Protein AF-A0A7Z9FM78-F1 (afdb_monomer)

Mean predicted aligned error: 12.08 Å

Nearest PDB structures (foldseek):
  7zeb-assembly1_o  TM=5.295E-01  e=1.417E+00  Ovis aries
  8wlh-assembly1_A  TM=5.899E-01  e=4.906E+00  Salmonella enterica subsp. enterica serovar Typhimurium str. LT2

Foldseek 3Di:
DVVVVLVVLCVVCVDPLLSVLLVVQLVVQLVCCPPPVDDSNVSSNVRSVVSNVRSVVVSVVVVVVVVVVPPPPPPPPPPDD

Sequence (81 aa):
MIRHLLVLVMTLFQDNYVRVGTLVGALAGFWSPEILHGEPATNAFIFGFIGWGIGAYLANYNAEKTQYKQKKKFRVFQGGR

Radius of gyration: 19.68 Å; Cα contacts (8 Å, |Δi|>4): 75; chains: 1; bounding box: 47×25×59 Å

pLDDT: mean 72.44, std 10.98, range [48.66, 88.56]

Secondary structure (DSSP, 8-state):
-HHHHHHHHHHH--SHHHHHHHHHHHHHHHH-GGGTTS-HHHHHHHHHHHHHHHHHHHHHHHHHHHHHH------------

Solvent-accessible surface area (backbone atoms only — not comparable to full-atom values): 4437 Å² total; per-residue (Å²): 114,71,68,60,54,53,49,46,51,57,65,72,35,77,49,66,46,26,39,49,23,22,51,54,18,21,51,50,15,50,75,44,43,78,82,72,79,49,59,48,69,57,35,16,50,53,30,16,51,54,19,28,54,53,9,46,52,52,43,50,59,50,46,56,57,50,55,72,68,59,74,75,69,77,82,76,75,76,80,77,132

Structure (mmCIF, N/CA/C/O backbone):
data_AF-A0A7Z9FM78-F1
#
_entry.id   AF-A0A7Z9FM78-F1
#
loop_
_atom_site.group_PDB
_atom_site.id
_atom_site.type_symbol
_atom_site.label_atom_id
_atom_site.label_alt_id
_atom_site.label_comp_id
_atom_site.label_asym_id
_atom_site.label_entity_id
_atom_site.label_seq_id
_atom_site.pdbx_PDB_ins_code
_atom_site.Cartn_x
_atom_site.Cartn_y
_atom_site.Cartn_z
_atom_site.occupancy
_atom_site.B_iso_or_equiv
_atom_site.auth_seq_id
_atom_site.auth_comp_id
_atom_site.auth_asym_id
_atom_site.auth_atom_id
_atom_site.pdbx_PDB_model_num
ATOM 1 N N . MET A 1 1 ? 0.956 -14.802 -13.102 1.00 62.31 1 MET A N 1
ATOM 2 C CA . MET A 1 1 ? 1.801 -14.392 -11.955 1.00 62.31 1 MET A CA 1
ATOM 3 C C . MET A 1 1 ? 1.203 -13.256 -11.122 1.00 62.31 1 MET A C 1
ATOM 5 O O . MET A 1 1 ? 1.055 -13.460 -9.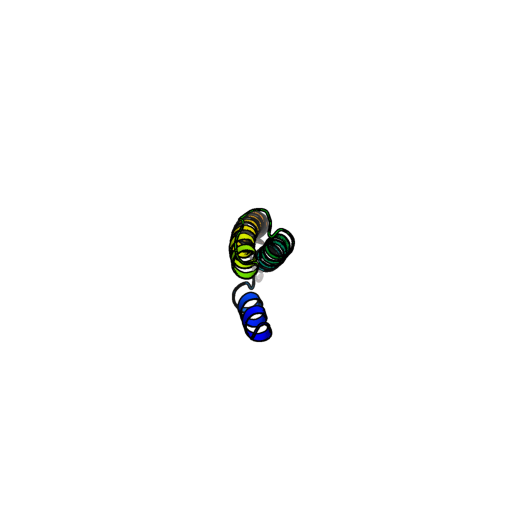925 1.00 62.31 1 MET A O 1
ATOM 9 N N . ILE A 1 2 ? 0.761 -12.132 -11.710 1.00 67.25 2 ILE A N 1
ATOM 10 C CA . ILE A 1 2 ? 0.156 -10.991 -10.973 1.00 67.25 2 ILE A CA 1
ATOM 11 C C . ILE A 1 2 ? -0.986 -11.393 -10.017 1.00 67.25 2 ILE A C 1
ATOM 13 O O . ILE A 1 2 ? -1.092 -10.877 -8.908 1.00 67.25 2 ILE A O 1
ATOM 17 N N . ARG A 1 3 ? -1.819 -12.362 -10.427 1.00 70.62 3 ARG A N 1
ATOM 18 C CA . ARG A 1 3 ? -2.982 -12.821 -9.655 1.00 70.62 3 ARG A CA 1
ATOM 19 C C . ARG A 1 3 ? -2.590 -13.408 -8.298 1.00 70.62 3 ARG A C 1
ATOM 21 O O . ARG A 1 3 ? -3.268 -13.146 -7.316 1.00 70.62 3 ARG A O 1
ATOM 28 N N . HIS A 1 4 ? -1.496 -14.164 -8.233 1.00 74.25 4 HIS A N 1
ATOM 29 C CA . HIS A 1 4 ? -1.039 -14.777 -6.982 1.00 74.25 4 HIS A CA 1
ATOM 30 C C . HIS A 1 4 ? -0.448 -13.738 -6.029 1.00 74.25 4 HIS A C 1
ATOM 32 O O . HIS A 1 4 ? -0.675 -13.827 -4.830 1.00 74.25 4 HIS A O 1
ATOM 38 N N . LEU A 1 5 ? 0.231 -12.718 -6.560 1.00 67.75 5 LEU A N 1
ATOM 39 C CA . LEU A 1 5 ? 0.790 -11.622 -5.769 1.00 67.75 5 LEU A CA 1
ATOM 40 C C . LEU A 1 5 ? -0.321 -10.763 -5.144 1.00 67.75 5 LEU A C 1
ATOM 42 O O . LEU A 1 5 ? -0.271 -10.461 -3.957 1.00 67.75 5 LEU A O 1
ATOM 46 N N . LEU A 1 6 ? -1.378 -10.464 -5.904 1.00 66.56 6 LEU A N 1
ATOM 47 C CA . LEU A 1 6 ? -2.576 -9.777 -5.402 1.00 66.56 6 LEU A CA 1
ATOM 48 C C . LEU A 1 6 ? -3.286 -10.562 -4.295 1.00 66.56 6 LEU A C 1
ATOM 50 O O . LEU A 1 6 ? -3.678 -9.985 -3.282 1.00 66.56 6 LEU A O 1
ATOM 54 N N . VAL A 1 7 ? -3.430 -11.877 -4.477 1.00 73.44 7 VAL A N 1
ATOM 55 C CA . VAL A 1 7 ? -3.994 -12.764 -3.451 1.00 73.44 7 VAL A CA 1
ATOM 56 C C . VAL A 1 7 ? -3.128 -12.725 -2.196 1.00 73.44 7 VAL A C 1
ATOM 58 O O . VAL A 1 7 ? -3.671 -12.580 -1.109 1.00 73.44 7 VAL A O 1
ATOM 61 N N . LEU A 1 8 ? -1.802 -12.758 -2.346 1.00 68.81 8 LEU A N 1
ATOM 62 C CA . LEU A 1 8 ? -0.858 -12.701 -1.235 1.00 68.81 8 LEU A CA 1
ATOM 63 C C . LEU A 1 8 ? -1.002 -11.387 -0.454 1.00 68.81 8 LEU A C 1
ATOM 65 O O . LEU A 1 8 ? -1.209 -11.433 0.753 1.00 68.81 8 LEU A O 1
ATOM 69 N N . VAL A 1 9 ? -1.032 -10.235 -1.133 1.00 66.12 9 VAL A N 1
ATOM 70 C CA . VAL A 1 9 ? -1.277 -8.909 -0.524 1.00 66.12 9 VAL A CA 1
ATOM 71 C C . VAL A 1 9 ? -2.630 -8.861 0.196 1.00 66.12 9 VAL A C 1
ATOM 73 O O . VAL A 1 9 ? -2.722 -8.349 1.311 1.00 66.12 9 VAL A O 1
ATOM 76 N N . MET A 1 10 ? -3.678 -9.438 -0.398 1.00 64.69 10 MET A N 1
ATOM 77 C CA . MET A 1 10 ? -4.998 -9.522 0.232 1.00 64.69 10 MET A CA 1
ATOM 78 C C . MET A 1 10 ? -5.018 -10.472 1.438 1.00 64.69 10 MET A C 1
ATOM 80 O O . MET A 1 10 ? -5.752 -10.228 2.388 1.00 64.69 10 MET A O 1
ATOM 84 N N . THR A 1 11 ? -4.223 -11.539 1.448 1.00 69.50 11 THR A N 1
ATOM 85 C CA . THR A 1 11 ? -4.145 -12.449 2.602 1.00 69.50 11 THR A CA 1
ATOM 86 C C . THR A 1 11 ? -3.243 -11.929 3.718 1.00 69.50 11 THR A C 1
ATOM 88 O O . THR A 1 11 ? -3.564 -12.125 4.886 1.00 69.50 11 THR A O 1
ATOM 91 N N . LEU A 1 12 ? -2.140 -11.256 3.376 1.00 66.50 12 LEU A N 1
ATOM 92 C CA . LEU A 1 12 ? -1.141 -10.786 4.336 1.00 66.50 12 LEU A CA 1
ATOM 93 C C . LEU A 1 12 ? -1.632 -9.545 5.088 1.00 66.50 12 LEU A C 1
ATOM 95 O O . LEU A 1 12 ? -1.387 -9.397 6.282 1.00 66.50 12 LEU A O 1
ATOM 99 N N . PHE A 1 13 ? -2.365 -8.669 4.398 1.00 69.06 13 PHE A N 1
ATOM 100 C CA . PHE A 1 13 ? -2.927 -7.455 4.977 1.00 69.06 13 PHE A CA 1
ATOM 101 C C . PHE A 1 13 ? -4.432 -7.626 5.155 1.00 69.06 13 PHE A C 1
ATOM 103 O O . PHE A 1 13 ? -5.235 -7.286 4.280 1.00 69.06 13 PHE A O 1
ATOM 110 N N . GLN A 1 14 ? -4.813 -8.199 6.299 1.00 69.31 14 GLN A N 1
ATOM 111 C CA . GLN A 1 14 ? -6.212 -8.273 6.729 1.00 69.31 14 GLN A CA 1
ATOM 112 C C . GLN A 1 14 ? -6.769 -6.895 7.105 1.00 69.31 14 GLN A C 1
ATOM 114 O O . GLN A 1 14 ? -7.971 -6.669 6.990 1.00 69.31 14 GLN A O 1
ATOM 119 N N . ASP A 1 15 ? -5.896 -5.967 7.502 1.00 75.12 15 ASP A N 1
ATOM 120 C CA . ASP A 1 15 ? -6.284 -4.596 7.796 1.00 75.12 15 ASP A CA 1
ATOM 121 C C . ASP A 1 15 ? -6.527 -3.803 6.501 1.00 75.12 15 ASP A C 1
ATOM 123 O O . ASP A 1 15 ? -5.673 -3.727 5.609 1.00 75.12 15 ASP A O 1
ATOM 127 N N . ASN A 1 16 ? -7.717 -3.211 6.399 1.00 79.81 16 ASN A N 1
ATOM 128 C CA . ASN A 1 16 ? -8.159 -2.496 5.208 1.00 79.81 16 ASN A CA 1
ATOM 129 C C . ASN A 1 16 ? -7.310 -1.240 4.953 1.00 79.81 16 ASN A C 1
ATOM 131 O O . ASN A 1 16 ? -7.067 -0.898 3.797 1.00 79.81 16 ASN A O 1
ATOM 135 N N . TYR A 1 17 ? -6.812 -0.578 6.004 1.00 78.88 17 TYR A N 1
ATOM 136 C CA . TYR A 1 17 ? -5.969 0.616 5.866 1.00 78.88 17 TYR A CA 1
ATOM 137 C C . TYR A 1 17 ? -4.607 0.276 5.273 1.00 78.88 17 TYR A C 1
ATOM 139 O O . TYR A 1 17 ? -4.123 0.961 4.373 1.00 78.88 17 TYR A O 1
ATOM 147 N N . VAL A 1 18 ? -4.026 -0.826 5.740 1.00 81.50 18 VAL A N 1
ATOM 148 C CA . VAL A 1 18 ? -2.759 -1.358 5.243 1.00 81.50 18 VAL A CA 1
ATOM 149 C C . VAL A 1 18 ? -2.900 -1.770 3.780 1.00 81.50 18 VAL A C 1
ATOM 151 O O . VAL A 1 18 ? -2.104 -1.356 2.942 1.00 81.50 18 VAL A O 1
ATOM 154 N N . ARG A 1 19 ? -3.966 -2.505 3.444 1.00 82.62 19 ARG A N 1
ATOM 155 C CA . ARG A 1 19 ? -4.228 -2.963 2.075 1.00 82.62 19 ARG A CA 1
ATOM 156 C C . ARG A 1 19 ? -4.431 -1.806 1.096 1.00 82.62 19 ARG A C 1
ATOM 158 O O . ARG A 1 19 ? -3.848 -1.814 0.013 1.00 82.62 19 ARG A O 1
ATOM 165 N N . VAL A 1 20 ? -5.249 -0.820 1.467 1.00 82.81 20 VAL A N 1
ATOM 166 C CA . VAL A 1 20 ? -5.503 0.363 0.631 1.00 82.81 20 VAL A CA 1
ATOM 167 C C . VAL A 1 20 ? -4.228 1.189 0.482 1.00 82.81 20 VAL A C 1
ATOM 169 O O . VAL A 1 20 ? -3.894 1.574 -0.635 1.00 82.81 20 VAL A O 1
ATOM 172 N N . GLY A 1 21 ? -3.476 1.392 1.567 1.00 85.12 21 GLY A N 1
ATOM 173 C CA . GLY A 1 21 ? -2.198 2.098 1.540 1.00 85.12 21 GLY A CA 1
ATOM 174 C C . GLY A 1 21 ? -1.198 1.459 0.577 1.00 85.12 21 GLY A C 1
ATOM 175 O O . GLY A 1 21 ? -0.670 2.141 -0.299 1.00 85.12 21 GLY A O 1
ATOM 176 N N . THR A 1 22 ? -0.988 0.143 0.665 1.00 86.31 22 THR A N 1
ATOM 177 C CA . THR A 1 22 ? -0.074 -0.588 -0.229 1.00 86.31 22 THR A CA 1
ATOM 178 C C . THR A 1 22 ? -0.510 -0.524 -1.693 1.00 86.31 22 THR A C 1
ATOM 180 O O . THR A 1 22 ? 0.330 -0.324 -2.568 1.00 86.31 22 THR A O 1
ATOM 183 N N . LEU A 1 23 ? -1.811 -0.662 -1.982 1.00 84.81 23 LEU A N 1
ATOM 184 C CA . LEU A 1 23 ? -2.332 -0.595 -3.354 1.00 84.81 23 LEU A CA 1
ATOM 185 C C . LEU A 1 23 ? -2.182 0.803 -3.960 1.00 84.81 23 LEU A C 1
ATOM 187 O O . LEU A 1 23 ? -1.715 0.930 -5.089 1.00 84.81 23 LEU A O 1
ATOM 191 N N . VAL A 1 24 ? -2.547 1.846 -3.211 1.00 87.12 24 VAL A N 1
ATOM 192 C CA . VAL A 1 24 ? -2.423 3.239 -3.663 1.00 87.12 24 VAL A CA 1
ATOM 193 C C . VAL A 1 24 ? -0.955 3.610 -3.852 1.00 87.12 24 VAL A C 1
ATOM 195 O O . VAL A 1 24 ? -0.609 4.206 -4.868 1.00 87.12 24 VAL A O 1
ATOM 198 N N . GLY A 1 25 ? -0.085 3.198 -2.927 1.00 85.75 25 GLY A N 1
ATOM 199 C CA . GLY A 1 25 ? 1.358 3.374 -3.051 1.00 85.75 25 GLY A CA 1
ATOM 200 C C . GLY A 1 25 ? 1.908 2.703 -4.309 1.00 85.75 25 GLY A C 1
ATOM 201 O O . GLY A 1 25 ? 2.546 3.354 -5.129 1.00 85.75 25 GLY A O 1
ATOM 202 N N . ALA A 1 26 ? 1.595 1.427 -4.533 1.00 85.25 26 ALA A N 1
ATOM 203 C CA . ALA A 1 26 ? 2.081 0.711 -5.710 1.00 85.25 26 ALA A CA 1
ATOM 204 C C . ALA A 1 26 ? 1.583 1.329 -7.029 1.00 85.25 26 ALA A C 1
ATOM 206 O O . ALA A 1 26 ? 2.356 1.450 -7.979 1.00 85.25 26 ALA A O 1
ATOM 207 N N . LEU A 1 27 ? 0.321 1.773 -7.077 1.00 85.25 27 LEU A N 1
ATOM 208 C CA . LEU A 1 27 ? -0.241 2.479 -8.233 1.00 85.25 27 LEU A CA 1
ATOM 209 C C . LEU A 1 27 ? 0.448 3.826 -8.473 1.00 85.25 27 LEU A C 1
ATOM 211 O O . LEU A 1 27 ? 0.773 4.142 -9.615 1.00 85.25 27 LEU A O 1
ATOM 215 N N . ALA A 1 28 ? 0.722 4.594 -7.417 1.00 83.88 28 ALA A N 1
ATOM 216 C CA . ALA A 1 28 ? 1.441 5.861 -7.522 1.00 83.88 28 ALA A CA 1
ATOM 217 C C . ALA A 1 28 ? 2.876 5.663 -8.042 1.00 83.88 28 ALA A C 1
ATOM 219 O O . ALA A 1 28 ? 3.323 6.410 -8.909 1.00 83.88 28 ALA A O 1
ATOM 220 N N . GLY A 1 29 ? 3.573 4.621 -7.576 1.00 78.19 29 GLY A N 1
ATOM 221 C CA . GLY A 1 29 ? 4.913 4.277 -8.060 1.00 78.19 29 GLY A CA 1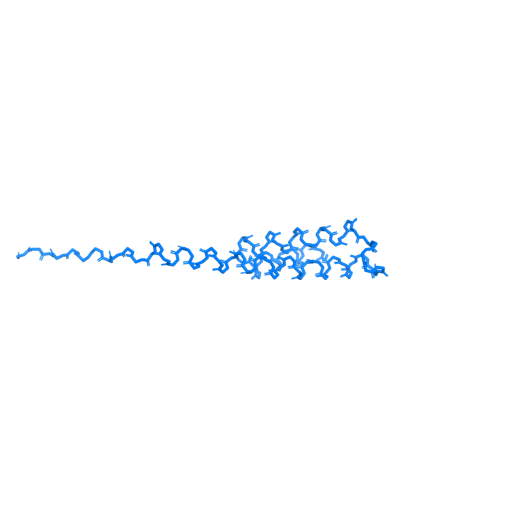
ATOM 222 C C . GLY A 1 29 ? 4.942 3.770 -9.499 1.00 78.19 29 GLY A C 1
ATOM 223 O O . GLY A 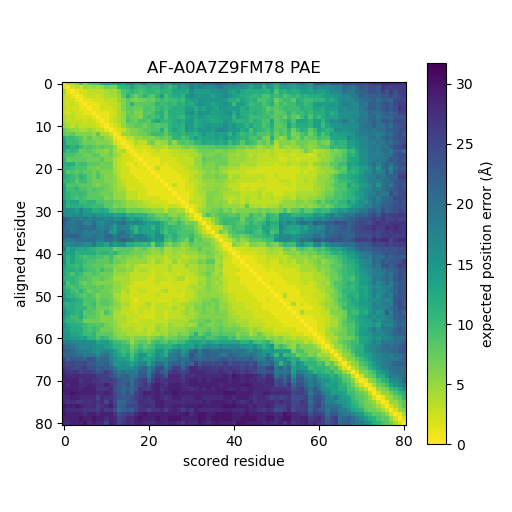1 29 ? 5.910 4.015 -10.212 1.00 78.19 29 GLY A O 1
ATOM 224 N N . PHE A 1 30 ? 3.875 3.104 -9.946 1.00 78.56 30 PHE A N 1
ATOM 225 C CA . PHE A 1 30 ? 3.730 2.682 -11.339 1.00 78.56 30 PHE A CA 1
ATOM 226 C C . PHE A 1 30 ? 3.444 3.865 -12.275 1.00 78.56 30 PHE A C 1
ATOM 228 O O . PHE A 1 30 ? 3.959 3.907 -13.389 1.00 78.56 30 PHE A O 1
ATOM 235 N N . TRP A 1 31 ? 2.638 4.832 -11.825 1.00 76.50 31 TRP A N 1
ATOM 236 C CA . TRP A 1 31 ? 2.250 5.988 -12.638 1.00 76.50 31 TRP A CA 1
ATOM 237 C C . TRP A 1 31 ? 3.310 7.092 -12.683 1.00 76.50 31 TRP A C 1
ATOM 239 O O . TRP A 1 31 ? 3.272 7.929 -13.580 1.00 76.50 31 TRP A O 1
ATOM 249 N N . SER A 1 32 ? 4.256 7.079 -11.741 1.00 67.69 32 SER A N 1
ATOM 250 C CA . SER A 1 32 ? 5.304 8.092 -11.611 1.00 67.69 32 SER A CA 1
ATOM 251 C C . SER A 1 32 ? 6.709 7.478 -11.762 1.00 67.69 32 SER A C 1
ATOM 253 O O . SER A 1 32 ? 7.490 7.433 -10.804 1.00 67.69 32 SER A O 1
ATOM 255 N N . PRO A 1 33 ? 7.059 6.967 -12.962 1.00 62.50 33 PRO A N 1
ATOM 256 C CA . PRO A 1 33 ? 8.357 6.336 -13.216 1.00 62.50 33 PRO A CA 1
ATOM 257 C C . PRO A 1 33 ? 9.540 7.310 -13.060 1.00 62.50 33 PRO A C 1
ATOM 259 O O . PRO A 1 33 ? 10.672 6.887 -12.831 1.00 62.50 33 PRO A O 1
ATOM 262 N N . GLU A 1 34 ? 9.270 8.613 -13.123 1.00 63.16 34 GLU A N 1
ATOM 263 C CA . GLU A 1 34 ? 10.263 9.689 -13.105 1.00 63.16 34 GLU A CA 1
ATOM 264 C C . GLU A 1 34 ? 10.866 9.960 -11.719 1.00 63.16 34 GLU A C 1
ATOM 266 O O . GLU A 1 34 ? 11.942 10.538 -11.634 1.00 63.16 34 GLU A O 1
ATOM 271 N N . ILE A 1 35 ? 10.233 9.521 -10.623 1.00 61.50 35 ILE A N 1
ATOM 272 C CA . ILE A 1 35 ? 10.682 9.907 -9.270 1.00 61.50 35 ILE A CA 1
ATOM 273 C C . ILE A 1 35 ? 11.999 9.220 -8.872 1.00 61.50 35 ILE A C 1
ATOM 275 O O . ILE A 1 35 ? 12.798 9.783 -8.127 1.00 61.50 35 ILE A O 1
ATOM 279 N N . LEU A 1 36 ? 12.229 7.997 -9.350 1.00 62.66 36 LEU A N 1
ATOM 280 C CA . LEU A 1 36 ? 13.368 7.168 -8.938 1.00 62.66 36 LEU A CA 1
ATOM 281 C C . LEU A 1 36 ? 14.260 6.726 -10.106 1.00 62.66 36 LEU A C 1
ATOM 283 O O . LEU A 1 36 ? 15.213 5.990 -9.871 1.00 62.66 36 LEU A O 1
ATOM 287 N N . HIS A 1 37 ? 13.976 7.172 -11.342 1.00 63.69 37 HIS A N 1
ATOM 288 C CA . HIS A 1 37 ? 14.723 6.804 -12.561 1.00 63.69 37 HIS A CA 1
ATOM 289 C C . HIS A 1 37 ? 15.044 5.295 -12.655 1.00 63.69 37 HIS A C 1
ATOM 291 O O . HIS A 1 37 ? 16.106 4.890 -13.125 1.00 63.69 37 HIS A O 1
ATOM 297 N N . GLY A 1 38 ? 14.125 4.460 -12.168 1.00 65.88 38 GLY A N 1
ATOM 298 C CA . GLY A 1 38 ? 14.277 3.015 -12.046 1.00 65.88 38 GLY A CA 1
ATOM 299 C C . GLY A 1 38 ? 13.208 2.259 -12.826 1.00 65.88 38 GLY A C 1
ATOM 300 O O . GLY A 1 38 ? 12.242 2.835 -13.326 1.00 65.88 38 GLY A O 1
ATOM 301 N N . GLU A 1 39 ? 13.384 0.944 -12.927 1.00 75.88 39 GLU A N 1
ATOM 302 C CA . GLU A 1 39 ? 12.435 0.057 -13.598 1.00 75.88 39 GLU A CA 1
ATOM 303 C C . GLU A 1 39 ? 11.031 0.187 -12.960 1.00 75.88 39 GLU A C 1
ATOM 305 O O . GLU A 1 39 ? 10.918 0.215 -11.729 1.00 75.88 39 GLU A O 1
ATOM 310 N N . PRO A 1 40 ? 9.941 0.265 -13.749 1.00 72.75 40 PRO A N 1
ATOM 311 C CA . PRO A 1 40 ? 8.599 0.573 -13.238 1.00 72.75 40 PRO A CA 1
ATOM 312 C C . PRO A 1 40 ? 8.109 -0.419 -12.173 1.00 72.75 40 PRO A C 1
ATOM 314 O O . PRO A 1 40 ? 7.360 -0.048 -11.268 1.00 72.75 40 PRO A O 1
ATOM 317 N N . ALA A 1 41 ? 8.571 -1.671 -12.232 1.00 77.19 41 ALA A N 1
ATOM 318 C CA . ALA A 1 41 ? 8.301 -2.678 -11.210 1.00 77.19 41 ALA A CA 1
ATOM 319 C C . ALA A 1 41 ? 8.958 -2.337 -9.859 1.00 77.19 41 ALA A C 1
ATOM 321 O O . ALA A 1 41 ? 8.331 -2.492 -8.810 1.00 77.19 41 ALA A O 1
ATOM 322 N N . THR A 1 42 ? 10.191 -1.832 -9.879 1.00 78.06 42 THR A N 1
ATOM 323 C CA . THR A 1 42 ? 10.945 -1.433 -8.686 1.00 78.06 42 THR A CA 1
ATOM 324 C C . THR A 1 42 ? 10.305 -0.218 -8.025 1.00 78.06 42 THR A C 1
ATOM 326 O O . THR A 1 42 ? 10.097 -0.220 -6.811 1.00 78.06 42 THR A O 1
ATOM 329 N N . ASN A 1 43 ? 9.887 0.776 -8.813 1.00 80.44 43 ASN A N 1
ATOM 330 C CA . ASN A 1 43 ? 9.175 1.942 -8.285 1.00 80.44 43 ASN A CA 1
ATOM 331 C C . ASN A 1 43 ? 7.833 1.543 -7.661 1.00 80.44 43 ASN A C 1
ATOM 333 O O . ASN A 1 43 ? 7.533 1.950 -6.538 1.00 80.44 43 ASN A O 1
ATOM 337 N N . ALA A 1 44 ? 7.048 0.696 -8.332 1.00 80.38 44 ALA A N 1
ATOM 338 C CA . ALA A 1 44 ? 5.800 0.180 -7.772 1.00 80.38 44 ALA A CA 1
A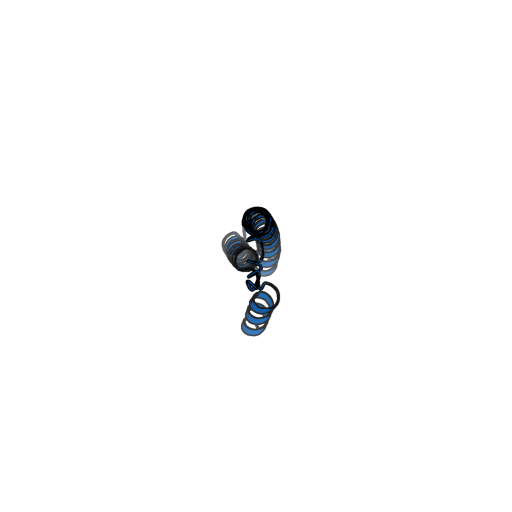TOM 339 C C . ALA A 1 44 ? 6.027 -0.564 -6.442 1.00 80.38 44 ALA A C 1
ATOM 341 O O . ALA A 1 44 ? 5.232 -0.427 -5.513 1.00 80.38 44 ALA A O 1
ATOM 342 N N . PHE A 1 45 ? 7.131 -1.306 -6.310 1.00 82.31 45 PHE A N 1
ATOM 343 C CA . PHE A 1 45 ? 7.469 -1.995 -5.066 1.00 82.31 45 PHE A CA 1
ATOM 344 C C . PHE A 1 45 ? 7.850 -1.020 -3.941 1.00 82.31 45 PHE A C 1
ATOM 346 O O . PHE A 1 45 ? 7.327 -1.128 -2.832 1.00 82.31 45 PHE A O 1
ATOM 353 N N . ILE A 1 46 ? 8.705 -0.032 -4.230 1.00 83.62 46 ILE A N 1
ATOM 354 C CA . ILE A 1 46 ? 9.154 0.980 -3.259 1.00 83.62 46 ILE A CA 1
ATOM 355 C C . ILE A 1 46 ? 7.968 1.804 -2.757 1.00 83.62 46 ILE A C 1
ATOM 357 O O . ILE A 1 46 ? 7.740 1.902 -1.551 1.00 83.62 46 ILE A O 1
ATOM 361 N N . PHE A 1 47 ? 7.166 2.356 -3.666 1.00 85.06 47 PHE A N 1
ATOM 362 C CA . PHE A 1 47 ? 6.000 3.138 -3.268 1.00 85.06 47 PHE A CA 1
ATOM 363 C C . PHE A 1 47 ? 4.909 2.275 -2.629 1.00 85.06 47 PHE A C 1
ATOM 365 O O . PHE A 1 47 ? 4.233 2.741 -1.713 1.00 85.06 47 PHE A O 1
ATOM 372 N N . GLY A 1 48 ? 4.768 1.008 -3.031 1.00 86.75 48 GLY A N 1
ATOM 373 C CA . GLY A 1 48 ? 3.916 0.042 -2.338 1.00 86.75 48 GLY A CA 1
ATOM 374 C C . GLY A 1 48 ? 4.331 -0.156 -0.879 1.00 86.75 48 GLY A C 1
ATOM 375 O O . GLY A 1 48 ? 3.475 -0.181 0.006 1.00 86.75 48 GLY A O 1
ATOM 376 N N . PHE A 1 49 ? 5.636 -0.211 -0.605 1.00 86.38 49 PHE A N 1
ATOM 377 C CA . PHE A 1 49 ? 6.176 -0.307 0.752 1.00 86.38 49 PHE A CA 1
ATOM 378 C C . PHE A 1 49 ? 5.972 0.983 1.566 1.00 86.38 49 PHE A C 1
ATOM 380 O O . PHE A 1 49 ? 5.608 0.926 2.739 1.00 86.38 49 PHE A O 1
ATOM 387 N N . ILE A 1 50 ? 6.119 2.156 0.943 1.00 87.44 50 ILE A N 1
ATOM 388 C CA . ILE A 1 50 ? 5.812 3.448 1.583 1.00 87.44 50 ILE A CA 1
ATOM 389 C C . ILE A 1 50 ? 4.321 3.522 1.945 1.00 87.44 50 ILE A C 1
ATOM 391 O O . ILE A 1 50 ? 3.962 3.832 3.082 1.00 87.44 50 ILE A O 1
ATOM 395 N N . GLY A 1 51 ? 3.445 3.182 0.999 1.00 87.19 51 GLY A N 1
ATOM 396 C CA . GLY A 1 51 ? 2.002 3.144 1.212 1.00 87.19 51 GLY A CA 1
ATOM 397 C C . GLY A 1 51 ? 1.584 2.132 2.282 1.00 87.19 51 GLY A C 1
ATOM 398 O O . GLY A 1 51 ? 0.688 2.412 3.078 1.00 87.19 51 GLY A O 1
ATOM 399 N N . TRP A 1 52 ? 2.276 0.991 2.361 1.00 88.56 52 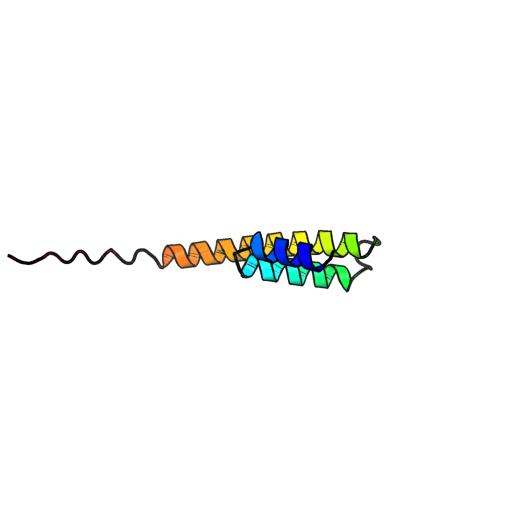TRP A N 1
ATOM 400 C CA . TRP A 1 52 ? 2.118 0.017 3.441 1.00 88.56 52 TRP A CA 1
ATOM 401 C C . TRP A 1 52 ? 2.418 0.630 4.815 1.00 88.56 52 TRP A C 1
ATOM 403 O O . TRP A 1 52 ? 1.591 0.523 5.720 1.00 88.56 52 TRP A O 1
ATOM 413 N N . GLY A 1 53 ? 3.553 1.322 4.960 1.00 86.25 53 GLY A N 1
ATOM 414 C CA . GLY A 1 53 ? 3.942 1.982 6.209 1.00 86.25 53 GLY A CA 1
ATOM 415 C C . GLY A 1 53 ? 2.939 3.050 6.661 1.00 86.25 53 GLY A C 1
ATOM 416 O O . GLY A 1 53 ? 2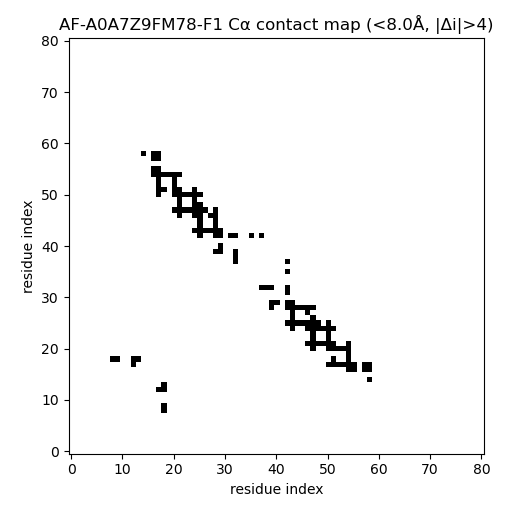.560 3.087 7.832 1.00 86.25 53 GLY A O 1
ATOM 417 N N . ILE A 1 54 ? 2.434 3.863 5.726 1.00 86.06 54 ILE A N 1
ATOM 418 C CA . ILE A 1 54 ? 1.381 4.858 6.002 1.00 86.06 54 ILE A CA 1
ATOM 419 C C . ILE A 1 54 ? 0.086 4.164 6.442 1.00 86.06 54 ILE A C 1
ATOM 421 O O . ILE A 1 54 ? -0.529 4.565 7.430 1.00 86.06 54 ILE A O 1
ATOM 425 N N . GLY A 1 55 ? -0.319 3.105 5.736 1.00 84.88 55 GLY A N 1
ATOM 426 C CA . GLY A 1 55 ? -1.507 2.324 6.071 1.00 84.88 55 GLY A CA 1
ATOM 427 C C . G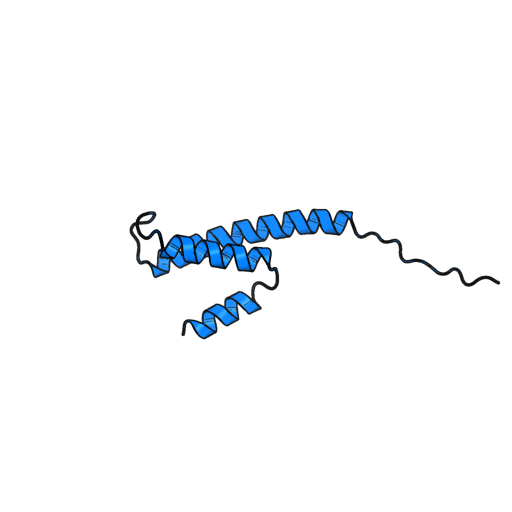LY A 1 55 ? -1.409 1.654 7.443 1.00 84.88 55 GLY A C 1
ATOM 428 O O . GLY A 1 55 ? -2.385 1.660 8.188 1.00 84.88 55 GLY A O 1
ATOM 429 N N . ALA A 1 56 ? -0.231 1.143 7.813 1.00 83.44 56 ALA A N 1
ATOM 430 C CA . ALA A 1 56 ? 0.031 0.552 9.126 1.00 83.44 56 ALA A CA 1
ATOM 431 C C . ALA A 1 56 ? -0.009 1.599 10.246 1.00 83.44 56 ALA A C 1
ATOM 433 O O . ALA A 1 56 ? -0.595 1.354 11.300 1.00 83.44 56 ALA A O 1
ATOM 434 N N . TYR A 1 57 ? 0.537 2.793 10.001 1.00 82.38 57 TYR A N 1
ATOM 435 C CA . TYR A 1 57 ? 0.445 3.907 10.941 1.00 82.38 57 TYR A CA 1
A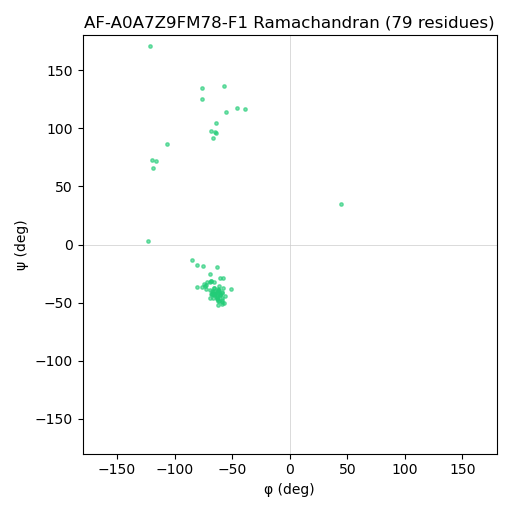TOM 436 C C . TYR A 1 57 ? -1.010 4.347 11.164 1.00 82.38 57 TYR A C 1
ATOM 438 O O . TYR A 1 57 ? -1.445 4.502 12.305 1.00 82.38 57 TYR A O 1
ATOM 446 N N . LEU A 1 58 ? -1.795 4.482 10.088 1.00 82.69 58 LEU A N 1
ATOM 447 C CA . LEU A 1 58 ? -3.213 4.842 10.171 1.00 82.69 58 LEU A CA 1
ATOM 448 C C . LEU A 1 58 ? -4.056 3.758 10.853 1.00 82.69 58 LEU A C 1
ATOM 450 O O . LEU A 1 58 ? -4.944 4.080 11.644 1.00 82.69 58 LEU A O 1
ATOM 454 N N . ALA A 1 59 ? -3.776 2.486 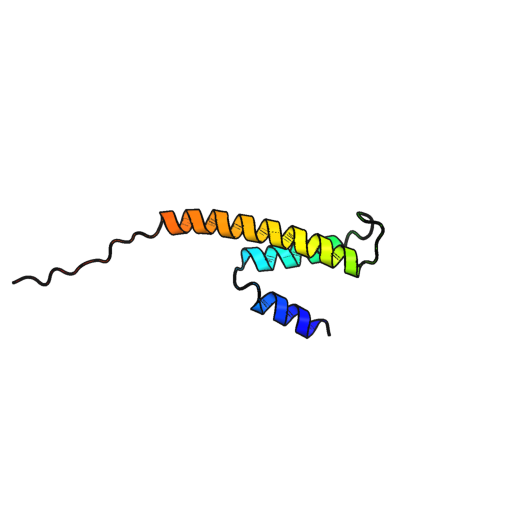10.556 1.00 81.12 59 ALA A N 1
ATOM 455 C CA . ALA A 1 59 ? -4.400 1.345 11.215 1.00 81.12 59 ALA A CA 1
ATOM 456 C C . ALA A 1 59 ? -4.141 1.383 12.722 1.00 81.12 59 ALA A C 1
ATOM 458 O O . ALA A 1 59 ? -5.086 1.292 13.501 1.00 81.12 59 ALA A O 1
ATOM 459 N N . ASN A 1 60 ? -2.891 1.607 13.138 1.00 77.50 60 ASN A N 1
ATOM 460 C CA . ASN A 1 60 ? -2.530 1.684 14.550 1.00 77.50 60 ASN A CA 1
ATOM 461 C C . ASN A 1 60 ? -3.172 2.894 15.252 1.00 77.50 60 ASN A C 1
ATOM 463 O O . ASN A 1 60 ? -3.740 2.758 16.332 1.00 77.50 60 ASN A O 1
ATOM 467 N N . TYR A 1 61 ? -3.175 4.062 14.604 1.00 75.81 61 TYR A N 1
ATOM 468 C CA . TYR A 1 61 ? -3.819 5.267 15.135 1.00 75.81 61 TYR A CA 1
ATOM 469 C C . TYR A 1 61 ? -5.342 5.100 15.305 1.00 75.81 61 TYR A C 1
ATOM 471 O O . TYR A 1 61 ? -5.932 5.561 16.286 1.00 75.81 61 TYR A O 1
ATOM 479 N N . ASN A 1 62 ? -6.006 4.411 14.372 1.00 67.50 62 ASN A N 1
ATOM 480 C CA . ASN A 1 62 ? -7.423 4.072 14.509 1.00 67.50 62 ASN A CA 1
ATOM 481 C C . ASN A 1 62 ? -7.660 2.955 15.532 1.00 67.50 62 ASN A C 1
ATOM 483 O O . ASN A 1 62 ? -8.644 3.027 16.271 1.00 67.50 62 ASN A O 1
ATOM 487 N N . ALA A 1 63 ? -6.759 1.972 15.624 1.00 63.56 63 ALA A N 1
ATOM 488 C CA . ALA A 1 63 ? -6.805 0.908 16.619 1.00 63.56 63 ALA A CA 1
ATOM 489 C C . ALA A 1 63 ? -6.765 1.487 18.040 1.00 63.56 63 ALA A C 1
ATOM 491 O O . ALA A 1 63 ? -7.632 1.145 18.847 1.00 63.56 63 ALA A O 1
ATOM 492 N N . GLU A 1 64 ? -5.865 2.437 18.317 1.00 59.41 64 GLU A N 1
ATOM 493 C CA . GLU A 1 64 ? -5.803 3.173 19.589 1.00 59.41 64 GLU A CA 1
ATOM 494 C C . GLU A 1 64 ? -7.130 3.880 19.912 1.00 59.41 64 GLU A C 1
ATOM 496 O O . GLU A 1 64 ? -7.653 3.761 21.026 1.00 59.41 64 GLU A O 1
ATOM 501 N N . LYS A 1 65 ? -7.753 4.537 18.924 1.00 56.59 65 LYS A N 1
ATOM 502 C CA . LYS A 1 65 ? -9.072 5.174 19.099 1.00 56.59 65 LYS A CA 1
ATOM 503 C C . LYS A 1 65 ? -10.191 4.166 19.365 1.00 56.59 65 LYS A C 1
ATOM 505 O O . LYS A 1 65 ? -11.091 4.443 20.162 1.00 56.59 65 LYS A O 1
ATOM 510 N N . THR A 1 66 ? -10.167 2.998 18.724 1.00 53.62 66 THR A N 1
ATOM 511 C CA . THR A 1 66 ? -11.159 1.938 18.970 1.00 53.62 66 THR A CA 1
ATOM 512 C C . THR A 1 66 ? -10.944 1.201 20.288 1.00 53.62 66 THR A C 1
ATOM 514 O O . THR A 1 66 ? -11.934 0.871 20.943 1.00 53.62 66 THR A O 1
ATOM 517 N N . GLN A 1 67 ? -9.698 1.005 20.731 1.00 51.81 67 GLN A N 1
ATOM 518 C CA . GLN A 1 67 ? -9.397 0.427 22.043 1.00 51.81 67 GLN A CA 1
ATOM 519 C C . GLN A 1 67 ? -9.855 1.349 23.174 1.00 51.81 67 GLN A C 1
ATOM 521 O O . GLN A 1 67 ? -10.451 0.872 24.141 1.00 51.81 67 GLN A O 1
ATOM 526 N N . TYR A 1 68 ? -9.723 2.669 23.009 1.00 51.44 68 TYR A N 1
ATOM 527 C CA . TYR A 1 68 ? -10.301 3.635 23.947 1.00 51.44 68 TYR A CA 1
ATOM 528 C C . TYR A 1 68 ? -11.836 3.524 24.041 1.00 51.44 68 TYR A C 1
ATOM 530 O O . TYR A 1 68 ? -12.434 3.771 25.088 1.00 51.44 68 TYR A O 1
ATOM 538 N N . LYS A 1 69 ? -12.499 3.083 22.963 1.00 51.12 69 LYS A N 1
ATOM 539 C CA . LYS A 1 69 ? -13.959 2.920 22.900 1.00 51.12 69 LYS A CA 1
ATOM 540 C C . LYS A 1 69 ? -14.463 1.579 23.455 1.00 51.12 69 LYS A C 1
ATOM 542 O O . LYS A 1 69 ? -15.666 1.440 23.687 1.00 51.12 69 LYS A O 1
ATOM 547 N N . GLN A 1 70 ? -13.591 0.595 23.689 1.00 54.38 70 GLN A N 1
ATOM 548 C CA . GLN A 1 70 ? -13.975 -0.738 24.164 1.00 54.38 70 GLN A CA 1
ATOM 549 C C . GLN A 1 70 ? -13.354 -1.104 25.519 1.00 54.38 70 GLN A C 1
ATOM 551 O O . GLN A 1 70 ? -12.592 -2.051 25.665 1.00 54.38 70 GLN A O 1
ATOM 556 N N . LYS A 1 71 ? -13.862 -0.468 26.572 1.00 54.16 71 LYS A N 1
ATOM 557 C CA . LYS A 1 71 ? -14.298 -1.231 27.749 1.00 54.16 71 LYS A CA 1
ATOM 558 C C . LYS A 1 71 ? -15.801 -1.043 27.909 1.00 54.16 71 LYS A C 1
ATOM 560 O O . LYS A 1 71 ? -16.270 -0.376 28.828 1.00 54.16 71 LYS A O 1
ATOM 565 N N . LYS A 1 72 ? -16.593 -1.660 27.021 1.00 59.19 72 LYS A N 1
ATOM 566 C CA . LYS A 1 72 ? -17.966 -2.016 27.404 1.00 59.19 72 LYS A CA 1
ATOM 567 C C . LYS A 1 72 ? -17.815 -3.036 28.525 1.00 59.19 72 LYS A C 1
ATOM 569 O O . LYS A 1 72 ? -17.547 -4.204 28.269 1.00 59.19 72 LYS A O 1
ATOM 574 N N . LYS A 1 73 ? -17.886 -2.541 29.765 1.00 58.62 73 LYS A N 1
ATOM 575 C CA . LYS A 1 73 ? -17.970 -3.325 30.998 1.00 58.62 73 LYS A CA 1
ATOM 576 C C . LYS A 1 73 ? -18.889 -4.506 30.692 1.00 58.62 73 LYS A C 1
ATOM 578 O O . LYS A 1 73 ? -20.042 -4.272 30.322 1.00 58.62 73 LYS A O 1
ATOM 583 N N . PHE A 1 74 ? -18.368 -5.733 30.757 1.00 64.12 74 PHE A N 1
ATOM 584 C CA . PHE A 1 74 ? -19.203 -6.928 30.697 1.00 64.12 74 PHE A CA 1
ATOM 585 C C . PHE A 1 74 ? -20.380 -6.673 31.640 1.00 64.12 74 PHE A C 1
ATOM 587 O O . PHE A 1 74 ? -20.176 -6.386 32.822 1.00 64.12 74 PHE A O 1
ATOM 594 N N . ARG A 1 75 ? -21.600 -6.640 31.092 1.00 62.66 75 ARG A N 1
ATOM 595 C CA . ARG A 1 75 ? -22.817 -6.532 31.893 1.00 62.66 75 ARG A CA 1
ATOM 596 C C . ARG A 1 75 ? -22.904 -7.834 32.675 1.00 62.66 75 ARG A C 1
ATOM 598 O O . ARG A 1 75 ? -23.417 -8.826 32.171 1.00 62.66 75 ARG A O 1
ATOM 605 N N . VAL A 1 76 ? -22.333 -7.836 33.874 1.00 64.56 76 VAL A N 1
ATOM 606 C CA . VAL A 1 76 ? -22.572 -8.886 34.854 1.00 64.56 76 VAL A CA 1
ATOM 607 C C . VAL A 1 76 ? -24.049 -8.771 35.201 1.00 64.56 76 VAL A C 1
ATOM 609 O O . VAL A 1 76 ? -24.463 -7.826 35.872 1.00 64.56 76 VAL A O 1
ATOM 612 N N . PHE A 1 77 ? -24.858 -9.689 34.680 1.00 65.19 77 PHE A N 1
ATOM 613 C CA . PHE A 1 77 ? -26.183 -9.919 35.228 1.00 65.19 77 PHE A CA 1
ATOM 614 C C . PHE A 1 77 ? -25.963 -10.542 36.605 1.00 65.19 77 PHE A C 1
ATOM 616 O O . PHE A 1 77 ? -25.679 -11.732 36.719 1.00 65.19 77 PHE A O 1
ATOM 623 N N . GLN A 1 78 ? -26.023 -9.717 37.652 1.00 61.50 78 GLN A N 1
ATOM 624 C CA . GLN A 1 78 ? -26.241 -10.220 39.001 1.00 61.50 78 GLN A CA 1
ATOM 625 C C . GLN A 1 78 ? -27.642 -10.836 38.999 1.00 61.50 78 GLN A C 1
ATOM 627 O O . GLN A 1 78 ? -28.640 -10.120 39.064 1.00 61.50 78 GLN A O 1
ATOM 632 N N . GLY A 1 79 ? -27.705 -12.157 38.813 1.00 61.62 79 GLY A N 1
ATOM 633 C CA . GLY A 1 79 ? -28.915 -12.936 39.043 1.00 61.62 79 GLY A CA 1
ATOM 634 C C . GLY A 1 79 ? -29.368 -12.681 40.475 1.00 61.62 79 GLY A C 1
ATOM 635 O O . GLY A 1 79 ? -28.626 -12.948 41.418 1.00 61.62 79 GLY A O 1
ATOM 636 N N . GLY A 1 80 ? -30.529 -12.047 40.615 1.00 64.75 80 GLY A N 1
ATOM 637 C CA . GLY A 1 80 ? -31.109 -11.705 41.903 1.00 64.75 80 GLY A CA 1
ATOM 638 C C . GLY A 1 80 ? -31.733 -12.924 42.576 1.00 64.75 80 GLY A C 1
ATOM 639 O O . GLY A 1 80 ? -32.473 -13.641 41.915 1.00 64.75 80 GLY A O 1
ATOM 640 N N . ARG A 1 81 ? -31.429 -13.039 43.878 1.00 48.66 81 ARG A N 1
ATOM 641 C CA . ARG A 1 81 ? -32.037 -13.849 44.954 1.00 48.66 81 ARG A CA 1
ATOM 642 C C . ARG A 1 81 ? -32.300 -15.327 44.684 1.00 48.66 81 ARG A C 1
ATOM 644 O O . ARG A 1 81 ? -33.269 -15.649 43.972 1.00 48.66 81 ARG A O 1
#